Protein AF-A0A8D1WBT6-F1 (afdb_monomer_lite)

InterPro domains:
  IPR023128 Protein N-terminal glutamine amidohydrolase, alpha beta roll [PF09764] (24-80)
  IPR037132 Protein N-terminal glutamine amidohydrolase, alpha beta roll superfamily [G3DSA:3.10.620.10] (3-80)
  IPR039733 Protein N-terminal glutamine amidohydrolase [PTHR13035] (11-80)

pLDDT: mean 90.97, std 13.04, range [42.16, 98.25]

Radius of gyration: 18.14 Å; chains: 1; bounding box: 33×30×62 Å

Foldseek 3Di:
DDDPPPPPPDDDDDLADPPVPQDDDPPPVVVSVVSSLVSSVVPVPDPSVVDDDDDDADPVQFDWDACDPVDHDGGTDTGD

Organism: Sus scrofa (NCBI:txid9823)

Sequence (80 aa):
DPCDTSVTTLPYKPPSPPRDTCVYNSCYCEENIWKLCEYIKSHDQYPLKECYAAFIFNERKMIPIWKQQARPGDGSVIWD

Secondary structure (DSSP, 8-state):
---------PPP--SSPPTTTS---TT-HHHHHHHHHHHHHHH-SS-GGG--------TTS-EEESS-TTS-SSPPEEE-

Structure (mmCIF, N/CA/C/O backbone):
data_AF-A0A8D1WBT6-F1
#
_entry.id   AF-A0A8D1WBT6-F1
#
loop_
_atom_site.group_PDB
_atom_site.id
_atom_site.type_symbol
_atom_site.label_atom_id
_atom_site.label_alt_id
_atom_site.label_comp_id
_atom_site.label_asym_id
_atom_site.label_entity_id
_atom_site.label_seq_id
_atom_site.pdbx_PDB_ins_code
_atom_site.Cartn_x
_atom_site.Cartn_y
_atom_site.Cartn_z
_atom_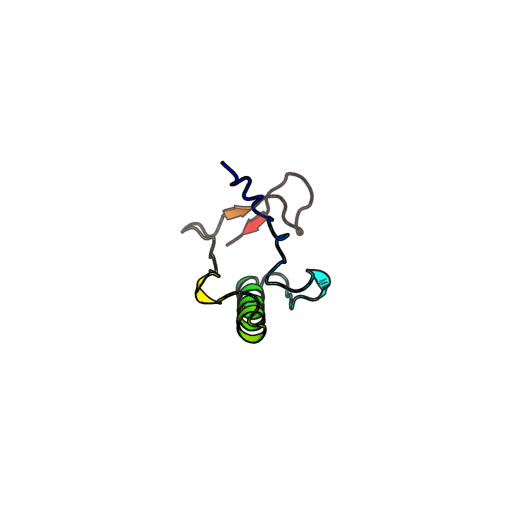site.occupancy
_atom_site.B_iso_or_equiv
_atom_site.auth_seq_id
_atom_site.auth_comp_id
_atom_site.auth_asym_id
_atom_site.auth_atom_id
_atom_site.pdbx_PDB_model_num
ATOM 1 N N . ASP A 1 1 ? 12.669 15.393 47.751 1.00 42.16 1 ASP A N 1
ATOM 2 C CA . ASP A 1 1 ? 11.705 15.494 46.644 1.00 42.16 1 ASP A CA 1
ATOM 3 C C . ASP A 1 1 ? 11.485 14.153 45.971 1.00 42.16 1 ASP A C 1
ATOM 5 O O . ASP A 1 1 ? 12.458 13.574 45.500 1.00 42.16 1 ASP A O 1
ATOM 9 N N . PRO A 1 2 ? 10.250 13.628 45.953 1.00 59.53 2 PRO A N 1
ATOM 10 C CA . PRO A 1 2 ? 9.899 12.443 45.190 1.00 59.53 2 PRO A CA 1
ATOM 11 C C . PRO A 1 2 ? 9.276 12.864 43.852 1.00 59.53 2 PRO A C 1
ATOM 13 O O . PRO A 1 2 ? 8.216 13.479 43.842 1.00 59.53 2 PRO A O 1
ATOM 16 N N . CYS A 1 3 ? 9.908 12.530 42.727 1.00 47.44 3 CYS A N 1
ATOM 17 C CA . CYS A 1 3 ? 9.205 12.388 41.448 1.00 47.44 3 CYS A CA 1
ATOM 18 C C . CYS A 1 3 ? 10.078 11.623 40.441 1.00 47.44 3 CYS A C 1
ATOM 20 O O . CYS A 1 3 ? 10.481 12.157 39.412 1.00 47.44 3 CYS A O 1
ATOM 22 N N . ASP A 1 4 ? 10.405 10.368 40.751 1.00 54.16 4 ASP A N 1
ATOM 23 C CA . ASP A 1 4 ? 10.851 9.430 39.719 1.00 54.16 4 ASP A CA 1
ATOM 24 C C . ASP A 1 4 ? 9.594 8.868 39.040 1.00 54.16 4 ASP A C 1
ATOM 26 O O . ASP A 1 4 ? 9.014 7.867 39.465 1.00 54.16 4 ASP A O 1
ATOM 30 N N . THR A 1 5 ? 9.081 9.608 38.054 1.00 53.81 5 THR A N 1
ATOM 31 C CA . THR A 1 5 ? 7.950 9.142 37.245 1.00 53.81 5 THR A CA 1
ATOM 32 C C . THR A 1 5 ? 8.512 8.238 36.158 1.00 53.81 5 THR A C 1
ATOM 34 O O . THR A 1 5 ? 8.867 8.690 35.071 1.00 53.81 5 THR A O 1
ATOM 37 N N . SER A 1 6 ? 8.614 6.948 36.461 1.00 58.53 6 SER A N 1
ATOM 38 C CA . SER A 1 6 ? 8.907 5.916 35.471 1.00 58.53 6 SER A CA 1
ATOM 39 C C . SER A 1 6 ? 7.777 5.876 34.436 1.00 58.53 6 SER A C 1
ATOM 41 O O . SER A 1 6 ? 6.704 5.310 34.651 1.00 58.53 6 SER A O 1
ATOM 43 N N . VAL A 1 7 ? 8.000 6.527 33.291 1.00 62.44 7 VAL A N 1
ATOM 44 C CA . VAL A 1 7 ? 7.108 6.448 32.131 1.00 62.44 7 VAL A CA 1
ATOM 45 C C . VAL A 1 7 ? 7.093 4.993 31.673 1.00 62.44 7 VAL A C 1
ATOM 47 O O . VAL A 1 7 ? 8.024 4.517 31.026 1.00 62.44 7 VAL A O 1
ATOM 50 N N . THR A 1 8 ? 6.040 4.263 32.032 1.00 57.06 8 THR A N 1
ATOM 51 C CA . THR A 1 8 ? 5.839 2.892 31.565 1.00 57.06 8 THR A CA 1
ATOM 52 C C . THR A 1 8 ? 5.486 2.962 30.083 1.00 57.06 8 THR A C 1
ATOM 54 O O . THR A 1 8 ? 4.359 3.289 29.716 1.00 57.06 8 THR A O 1
ATOM 57 N N . THR A 1 9 ? 6.465 2.722 29.210 1.00 69.81 9 THR A N 1
ATOM 58 C CA . THR A 1 9 ? 6.227 2.651 27.767 1.00 69.81 9 THR A CA 1
ATOM 59 C C . THR A 1 9 ? 5.470 1.359 27.485 1.00 69.81 9 THR A C 1
ATOM 61 O O . THR A 1 9 ? 6.032 0.269 27.585 1.00 69.81 9 THR A O 1
ATOM 64 N N . LEU A 1 10 ? 4.174 1.460 27.187 1.00 77.94 10 LEU A N 1
ATOM 65 C CA . LEU A 1 10 ? 3.406 0.294 26.762 1.00 77.94 10 LEU A CA 1
ATOM 66 C C . LEU A 1 10 ? 3.966 -0.223 25.427 1.00 77.94 10 LEU A C 1
ATOM 68 O O . LEU A 1 10 ? 4.293 0.584 24.551 1.00 77.94 10 LEU A O 1
ATOM 72 N N . PRO A 1 11 ? 4.086 -1.551 25.251 1.00 88.88 11 PRO A N 1
ATOM 73 C CA . PRO A 1 11 ? 4.561 -2.118 24.000 1.00 88.88 11 PRO A CA 1
ATOM 74 C C . PRO A 1 11 ? 3.588 -1.771 22.871 1.00 88.88 11 PRO A C 1
ATOM 76 O O . PRO A 1 11 ? 2.369 -1.878 23.025 1.00 88.88 11 PRO A O 1
ATOM 79 N N . TYR A 1 12 ? 4.132 -1.363 21.724 1.00 90.00 12 TYR A N 1
ATOM 80 C CA . TYR A 1 12 ? 3.333 -1.102 20.533 1.00 90.00 12 TYR A CA 1
ATOM 81 C C . TYR A 1 12 ? 2.594 -2.372 20.107 1.00 90.00 12 TYR A C 1
ATOM 83 O O . TYR A 1 12 ? 3.205 -3.424 19.907 1.00 90.00 12 TYR A O 1
ATOM 91 N N . LYS A 1 13 ? 1.278 -2.255 19.935 1.00 93.00 13 LYS A N 1
ATOM 92 C CA . LYS A 1 13 ? 0.444 -3.313 19.380 1.00 93.00 13 LYS A CA 1
ATOM 93 C C . LYS A 1 13 ? 0.050 -2.902 17.959 1.00 93.00 13 LYS A C 1
ATOM 95 O O . LYS A 1 13 ? -0.510 -1.826 17.797 1.00 93.00 13 LYS A O 1
ATOM 100 N N . PRO A 1 14 ? 0.305 -3.713 16.923 1.00 94.12 14 PRO A N 1
ATOM 101 C CA . PRO A 1 14 ? -0.092 -3.357 15.566 1.00 94.12 14 PRO A CA 1
ATOM 102 C C . PRO A 1 14 ? -1.605 -3.077 15.455 1.00 94.12 14 PRO A C 1
ATOM 104 O O . PRO A 1 14 ? -2.395 -3.736 16.140 1.00 94.12 14 PRO A O 1
ATOM 107 N N . PRO A 1 15 ? -2.025 -2.118 14.608 1.00 93.44 15 PRO A N 1
ATOM 108 C CA . PRO A 1 15 ? -3.431 -1.863 14.298 1.00 93.44 15 PRO A CA 1
ATOM 109 C C . PRO A 1 15 ? -4.018 -2.928 13.352 1.00 93.44 15 PRO A C 1
ATOM 111 O O . PRO A 1 15 ? -5.229 -2.987 13.168 1.00 93.44 15 PRO A O 1
ATOM 114 N N . SER A 1 16 ? -3.168 -3.760 12.740 1.00 94.81 16 SER A N 1
ATOM 115 C CA . SER A 1 16 ? -3.538 -4.836 11.821 1.00 94.81 16 SER A CA 1
ATOM 116 C C . SER A 1 16 ? -3.576 -6.197 12.522 1.00 94.81 16 SER A C 1
ATOM 118 O O . SER A 1 16 ? -2.868 -6.396 13.517 1.00 94.81 16 SER A O 1
ATOM 120 N N . PRO A 1 17 ? -4.307 -7.182 11.975 1.00 95.31 17 PRO A N 1
ATOM 121 C CA . PRO A 1 17 ? -4.087 -8.569 12.352 1.00 95.31 17 PRO A CA 1
ATOM 122 C C . PRO A 1 17 ? -2.717 -9.057 11.811 1.00 95.31 17 PRO A C 1
ATOM 124 O O . PRO A 1 17 ? -2.028 -8.320 11.087 1.00 95.31 17 PRO A O 1
ATOM 127 N N . PRO A 1 18 ? -2.270 -10.272 12.179 1.00 96.88 18 PRO A N 1
ATOM 128 C CA . PRO A 1 18 ? -1.075 -10.891 11.605 1.00 96.88 18 PRO A CA 1
ATOM 129 C C . PRO A 1 18 ? -1.114 -10.956 10.069 1.00 96.88 18 PRO A C 1
ATOM 131 O O . PRO A 1 18 ? -2.177 -11.131 9.474 1.00 96.88 18 PRO A O 1
ATOM 134 N N . ARG A 1 19 ? 0.054 -10.836 9.418 1.00 96.38 19 ARG A N 1
ATOM 135 C CA . ARG A 1 19 ? 0.186 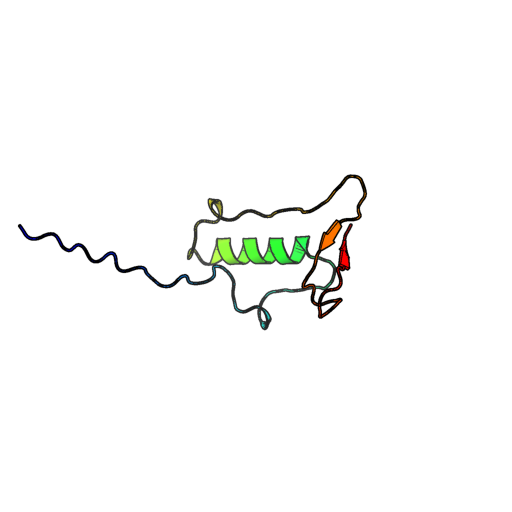-10.698 7.950 1.00 96.38 19 ARG A CA 1
ATOM 136 C C . ARG A 1 19 ? -0.546 -11.783 7.156 1.00 96.38 19 ARG A C 1
ATOM 138 O O . ARG A 1 19 ? -1.113 -11.489 6.113 1.00 96.38 19 ARG A O 1
ATOM 145 N N . ASP A 1 20 ? -0.484 -13.019 7.629 1.00 96.88 20 ASP A N 1
ATOM 146 C CA . ASP A 1 20 ? -1.081 -14.214 7.024 1.00 96.88 20 ASP A CA 1
ATOM 147 C C . ASP A 1 20 ? -2.609 -14.284 7.161 1.00 96.88 20 ASP A C 1
ATOM 149 O O . ASP A 1 20 ? -3.252 -15.061 6.462 1.00 96.88 20 ASP A O 1
ATOM 153 N N . THR A 1 21 ? -3.189 -13.450 8.024 1.00 96.50 21 THR A N 1
ATOM 154 C CA . THR A 1 21 ? -4.641 -13.350 8.241 1.00 96.50 21 THR A CA 1
ATOM 155 C C . THR A 1 21 ? -5.263 -12.098 7.622 1.00 96.50 21 THR A C 1
ATOM 157 O O . THR A 1 21 ? -6.487 -11.975 7.577 1.00 96.50 21 THR A O 1
ATOM 160 N N . CYS A 1 22 ? -4.445 -11.165 7.126 1.00 96.75 22 CYS A N 1
ATOM 161 C CA . CYS A 1 22 ? -4.939 -10.026 6.363 1.00 96.75 22 CYS A CA 1
ATOM 162 C C . CYS A 1 22 ? -5.575 -10.494 5.049 1.00 96.75 22 CYS A C 1
ATOM 164 O O . CYS A 1 22 ? -5.046 -11.370 4.364 1.00 96.75 22 CYS A O 1
ATOM 166 N N . VAL A 1 23 ? -6.665 -9.835 4.646 1.00 97.50 23 VAL A N 1
ATOM 167 C CA . VAL A 1 23 ? -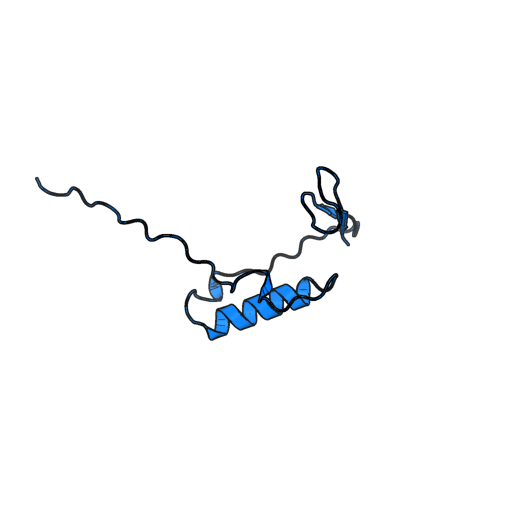7.162 -9.942 3.270 1.00 97.50 23 VAL A CA 1
ATOM 168 C C . VAL A 1 23 ? -6.060 -9.444 2.337 1.00 97.50 23 VAL A C 1
ATOM 170 O O . VAL A 1 23 ? -5.567 -8.327 2.500 1.00 97.50 23 VAL A O 1
ATOM 173 N N . TYR A 1 24 ? -5.647 -10.290 1.396 1.00 98.06 24 TYR A N 1
ATOM 174 C CA . TYR A 1 24 ? -4.542 -9.992 0.500 1.00 98.06 24 TYR A CA 1
ATOM 175 C C . TYR A 1 24 ? -4.771 -10.585 -0.886 1.00 98.06 24 TYR A C 1
ATOM 177 O O . TYR A 1 24 ? -4.986 -11.789 -1.031 1.00 98.06 24 TYR A O 1
ATOM 185 N N . ASN A 1 25 ? -4.642 -9.739 -1.901 1.00 97.62 25 ASN A N 1
ATOM 186 C CA . ASN A 1 25 ? -4.554 -10.133 -3.296 1.00 97.62 25 ASN A CA 1
ATOM 187 C C . ASN A 1 25 ? -3.322 -9.487 -3.953 1.00 97.62 25 ASN A C 1
ATOM 189 O O . ASN A 1 25 ? -3.037 -8.302 -3.756 1.00 97.62 25 ASN A O 1
ATOM 193 N N . SER A 1 26 ? -2.553 -10.276 -4.704 1.00 97.12 26 SER A N 1
ATOM 194 C CA . SER A 1 26 ? -1.319 -9.795 -5.335 1.00 97.12 26 SER A CA 1
ATOM 195 C C . SER A 1 26 ? -1.644 -8.779 -6.429 1.00 97.12 26 SER A C 1
ATOM 197 O O . SER A 1 26 ? -2.574 -8.992 -7.195 1.00 97.12 26 SER A O 1
ATOM 199 N N . CYS A 1 27 ? -0.876 -7.689 -6.499 1.00 95.69 27 CYS A N 1
ATOM 200 C CA . CYS A 1 27 ? -1.076 -6.567 -7.430 1.00 95.69 27 CYS A CA 1
ATOM 201 C C . CYS A 1 27 ? -2.348 -5.717 -7.220 1.00 95.69 27 CYS A C 1
ATOM 203 O O . CYS A 1 27 ? -2.593 -4.836 -8.029 1.00 95.69 27 CYS A O 1
ATOM 205 N N . TYR A 1 28 ? -3.098 -5.921 -6.129 1.00 97.50 28 TYR A N 1
ATOM 206 C CA . TYR A 1 28 ? -4.234 -5.073 -5.721 1.00 97.50 28 TYR A CA 1
ATOM 207 C C . TYR A 1 28 ? -3.927 -4.397 -4.378 1.00 97.50 28 TYR A C 1
ATOM 209 O O . TYR A 1 28 ? -4.590 -4.624 -3.360 1.00 97.50 28 TYR A O 1
ATOM 217 N N . CYS A 1 29 ? -2.819 -3.653 -4.315 1.00 97.00 29 CYS A N 1
ATOM 218 C CA . CYS A 1 29 ? -2.319 -3.102 -3.054 1.00 97.00 29 CYS A CA 1
ATOM 219 C C . CYS A 1 29 ? -3.276 -2.060 -2.456 1.00 97.00 29 CYS A C 1
ATOM 221 O O . CYS A 1 29 ? -3.443 -2.013 -1.238 1.00 97.00 29 CYS A O 1
ATOM 223 N N . GLU A 1 30 ? -3.963 -1.300 -3.297 1.00 97.38 30 GLU A N 1
ATOM 224 C CA . GLU A 1 30 ? -5.007 -0.350 -2.940 1.00 97.38 30 GLU A CA 1
ATOM 225 C C . GLU A 1 30 ? -6.200 -1.022 -2.245 1.00 97.38 30 GLU A C 1
ATOM 227 O O . GLU A 1 30 ? -6.637 -0.541 -1.198 1.00 97.38 30 GLU A O 1
ATOM 232 N N . GLU A 1 31 ? -6.672 -2.170 -2.743 1.00 98.25 31 GLU A N 1
ATOM 233 C CA . GLU A 1 31 ? -7.760 -2.923 -2.104 1.00 98.25 31 GLU A CA 1
ATOM 234 C C . GLU A 1 31 ? -7.308 -3.541 -0.777 1.00 98.25 31 GLU A C 1
ATOM 236 O O . GLU A 1 31 ? -8.041 -3.501 0.216 1.00 98.25 31 GLU A O 1
ATOM 241 N N . ASN A 1 32 ? -6.075 -4.052 -0.724 1.00 98.19 32 ASN A N 1
ATOM 242 C CA . ASN A 1 32 ? -5.499 -4.618 0.497 1.00 98.19 32 ASN A CA 1
ATOM 243 C C . ASN A 1 32 ? -5.386 -3.560 1.611 1.00 98.19 32 ASN A C 1
ATOM 245 O O . ASN A 1 32 ? -5.743 -3.822 2.762 1.00 98.19 32 ASN A O 1
ATOM 249 N N . ILE A 1 33 ? -4.918 -2.350 1.280 1.00 97.94 33 ILE A N 1
ATOM 250 C CA . ILE A 1 33 ? -4.838 -1.233 2.232 1.00 97.94 33 ILE A CA 1
ATOM 251 C C . ILE A 1 33 ? -6.236 -0.739 2.611 1.00 97.94 33 ILE A C 1
ATOM 253 O O . ILE A 1 33 ? -6.481 -0.476 3.789 1.00 97.94 33 ILE A O 1
ATOM 257 N N . TRP A 1 34 ? -7.178 -0.678 1.667 1.00 97.94 34 TRP A N 1
ATOM 258 C CA . TRP A 1 34 ? -8.567 -0.330 1.971 1.00 97.94 34 TRP A CA 1
ATOM 259 C C . TRP A 1 34 ? -9.193 -1.305 2.980 1.00 97.94 34 TRP A C 1
ATOM 261 O O . TRP A 1 34 ? -9.785 -0.869 3.971 1.00 97.94 34 TRP A O 1
ATOM 271 N N . LYS A 1 35 ? -8.986 -2.616 2.798 1.00 98.00 35 LYS A N 1
ATOM 272 C CA . LYS A 1 35 ? -9.433 -3.648 3.747 1.00 98.00 35 LYS A CA 1
ATOM 273 C C . LYS A 1 35 ? -8.766 -3.534 5.113 1.00 98.00 35 LYS A C 1
ATOM 275 O O . LYS A 1 35 ? -9.422 -3.755 6.131 1.00 98.00 35 LYS A O 1
ATOM 280 N N . LEU A 1 36 ? -7.498 -3.133 5.162 1.00 97.12 36 LEU A N 1
ATOM 281 C CA . LEU A 1 36 ? -6.832 -2.83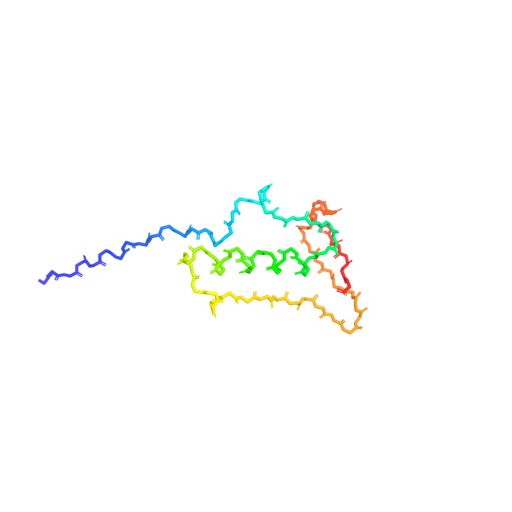6 6.426 1.00 97.12 36 LEU A CA 1
ATOM 282 C C . LEU A 1 36 ? -7.457 -1.617 7.128 1.00 97.12 36 LEU A C 1
ATOM 284 O O . LEU A 1 36 ? -7.699 -1.665 8.332 1.00 97.12 36 LEU A O 1
ATOM 288 N N . CYS A 1 37 ? -7.773 -0.546 6.399 1.00 96.69 37 CYS A N 1
ATOM 289 C CA . CYS A 1 37 ? -8.471 0.611 6.965 1.00 96.69 37 CYS A CA 1
ATOM 290 C C . CYS A 1 37 ? -9.875 0.249 7.477 1.00 96.69 37 CYS A C 1
ATOM 292 O O . CYS A 1 37 ? -10.269 0.716 8.547 1.00 96.69 37 CYS A O 1
ATOM 294 N N . GLU A 1 38 ? -10.615 -0.593 6.748 1.00 96.44 38 GLU A N 1
ATOM 295 C CA . GLU A 1 38 ? -11.914 -1.129 7.176 1.00 96.44 38 GLU A CA 1
ATOM 296 C C . GLU A 1 38 ? -11.786 -1.902 8.498 1.00 96.44 38 GLU A C 1
ATOM 298 O O . GLU A 1 38 ? -12.543 -1.639 9.434 1.00 96.44 38 GLU A O 1
ATOM 303 N N . TYR A 1 39 ? -10.772 -2.769 8.614 1.00 96.25 39 TYR A N 1
ATOM 304 C CA . TYR A 1 39 ? -10.469 -3.493 9.850 1.00 96.25 39 TYR A CA 1
ATOM 305 C C . TYR A 1 39 ? -10.159 -2.544 11.014 1.00 96.25 39 TYR A C 1
ATOM 307 O O . TYR A 1 39 ? -10.736 -2.680 12.092 1.00 96.25 39 TYR A O 1
ATOM 315 N N . ILE A 1 40 ? -9.277 -1.561 10.816 1.00 95.62 40 ILE A N 1
ATOM 316 C CA . ILE A 1 40 ? -8.889 -0.614 11.875 1.00 95.62 40 ILE A CA 1
ATOM 317 C C . ILE A 1 40 ? -10.108 0.171 12.363 1.00 95.62 40 ILE A C 1
ATOM 319 O O . ILE A 1 40 ? -10.310 0.316 13.568 1.00 95.62 40 ILE A O 1
ATOM 323 N N . LYS A 1 41 ? -10.957 0.618 11.431 1.00 95.06 41 LYS A N 1
ATOM 324 C CA . LYS A 1 41 ? -12.194 1.345 11.732 1.00 95.06 41 LYS A CA 1
ATOM 325 C C . LYS A 1 41 ? -13.169 0.532 12.588 1.00 95.06 41 LYS A C 1
ATOM 327 O O . LYS A 1 41 ? -13.912 1.131 13.353 1.00 95.06 41 LYS A O 1
ATOM 332 N N . SER A 1 42 ? -13.210 -0.793 12.441 1.00 94.81 42 SER A N 1
ATOM 333 C CA . SER A 1 42 ? -14.179 -1.642 13.148 1.00 94.81 42 SER A CA 1
ATOM 334 C C . SER A 1 42 ? -13.698 -2.163 14.506 1.00 94.81 42 SER A C 1
ATOM 336 O O . SER A 1 42 ? -14.498 -2.759 15.221 1.00 94.81 42 SER A O 1
ATOM 338 N N . HIS A 1 43 ? -12.412 -2.010 14.847 1.00 91.38 43 HIS A N 1
ATOM 339 C CA . HIS A 1 43 ? -11.810 -2.615 16.047 1.00 91.38 43 HIS A CA 1
ATOM 340 C C . HIS A 1 43 ? -11.482 -1.615 17.168 1.00 91.38 43 HIS A C 1
ATOM 342 O O . HIS A 1 43 ? -11.024 -2.052 18.221 1.00 91.38 43 HIS A O 1
ATOM 348 N N . ASP A 1 44 ? -11.681 -0.306 16.954 1.00 83.81 44 ASP A N 1
ATOM 349 C CA . ASP A 1 44 ? -11.517 0.797 17.928 1.00 83.81 44 ASP A CA 1
ATOM 350 C C . ASP A 1 44 ? -10.197 0.814 18.742 1.00 83.81 44 ASP A C 1
ATOM 352 O O . ASP A 1 44 ? -10.052 1.576 19.696 1.00 83.81 44 ASP A O 1
ATOM 356 N N . GLN A 1 45 ? -9.191 0.018 18.356 1.00 91.19 45 GLN A N 1
ATOM 357 C CA . GLN A 1 45 ? -7.883 -0.034 19.019 1.00 91.19 45 GLN A CA 1
ATOM 358 C C . GLN A 1 45 ? -7.088 1.258 18.794 1.00 91.19 45 GLN A C 1
ATOM 360 O O . GLN A 1 45 ? -6.366 1.703 19.684 1.00 91.19 45 GLN A O 1
ATOM 365 N N . TYR A 1 46 ? -7.220 1.842 17.601 1.00 91.06 46 TYR A N 1
ATOM 366 C CA . TYR A 1 46 ? -6.607 3.108 17.219 1.00 91.06 46 TYR A CA 1
ATOM 367 C C . TYR A 1 46 ? -7.607 3.964 16.441 1.00 91.06 46 TYR A C 1
ATOM 369 O O . TYR A 1 46 ? -8.368 3.424 15.632 1.00 91.06 46 TYR A O 1
ATOM 377 N N . PRO A 1 47 ? -7.599 5.296 16.617 1.00 91.75 47 PRO A N 1
ATOM 378 C CA . PRO A 1 47 ? -8.434 6.179 15.821 1.00 91.75 47 PRO A CA 1
ATOM 379 C C . PRO A 1 47 ? -8.059 6.100 14.338 1.00 91.75 47 PRO A C 1
ATOM 381 O O . PRO A 1 47 ? -6.917 6.362 13.966 1.00 91.75 47 PRO A O 1
ATOM 384 N N . LEU A 1 48 ? -9.036 5.845 13.462 1.00 93.25 48 LEU A N 1
ATOM 385 C CA . LEU A 1 48 ? -8.795 5.801 12.011 1.00 93.25 48 LEU A CA 1
ATOM 386 C C . LEU A 1 48 ? -8.160 7.097 11.474 1.00 93.25 48 LEU A C 1
ATOM 388 O O . LEU A 1 48 ? -7.375 7.052 10.537 1.00 93.25 48 LEU A O 1
ATOM 392 N N . LYS A 1 49 ? -8.455 8.245 12.097 1.00 94.56 49 LYS A N 1
ATOM 393 C CA . LYS A 1 49 ? -7.869 9.557 11.763 1.00 94.56 49 LYS A CA 1
ATOM 394 C C . LYS A 1 49 ? -6.342 9.629 11.922 1.00 94.56 49 LYS A C 1
ATOM 396 O O . LYS A 1 49 ? -5.733 10.577 11.444 1.00 94.56 49 LYS A O 1
ATOM 401 N N . GLU A 1 50 ? -5.738 8.673 12.622 1.00 94.69 50 GLU A N 1
ATOM 402 C CA . GLU A 1 50 ? -4.283 8.564 12.792 1.00 94.69 50 GLU A CA 1
ATOM 403 C C . GLU A 1 50 ? -3.649 7.635 11.744 1.00 94.69 50 GLU A C 1
ATOM 405 O O . GLU A 1 50 ? -2.429 7.499 11.692 1.00 94.69 50 GLU A O 1
ATOM 410 N N . CYS A 1 51 ? -4.463 7.006 10.892 1.00 95.44 51 CYS A N 1
ATOM 411 C CA . CYS A 1 51 ? -4.032 6.099 9.838 1.00 95.44 51 CYS A CA 1
ATOM 412 C C . CYS A 1 51 ? -4.185 6.759 8.463 1.00 95.44 51 CYS A C 1
ATOM 414 O O . CYS A 1 51 ? -5.215 7.356 8.154 1.00 95.44 51 CYS A O 1
ATOM 416 N N . TYR A 1 52 ? -3.173 6.597 7.610 1.00 96.94 52 TYR A N 1
ATOM 417 C CA . TYR A 1 52 ? -3.130 7.200 6.279 1.00 96.94 52 TYR A CA 1
ATOM 418 C C . TYR A 1 52 ? -2.805 6.138 5.231 1.00 96.94 52 TYR A C 1
ATOM 420 O O . TYR A 1 52 ? -1.881 5.345 5.410 1.00 96.94 52 TYR A O 1
ATOM 428 N N . ALA A 1 53 ? -3.538 6.150 4.119 1.00 97.19 53 ALA A N 1
ATOM 429 C CA . ALA A 1 53 ? -3.162 5.405 2.925 1.00 97.19 53 ALA A CA 1
ATOM 430 C C . ALA A 1 53 ? -2.164 6.243 2.114 1.00 97.19 53 ALA A C 1
ATOM 432 O O . ALA A 1 53 ? -2.474 7.366 1.715 1.00 97.19 53 ALA A O 1
ATOM 433 N N . ALA A 1 54 ? -0.966 5.708 1.887 1.00 97.12 54 ALA A N 1
ATOM 434 C CA . ALA A 1 54 ? 0.075 6.365 1.107 1.00 97.12 54 ALA A CA 1
ATOM 435 C C . ALA A 1 54 ? 0.179 5.717 -0.277 1.00 97.12 54 ALA A C 1
ATOM 437 O O . ALA A 1 54 ? 0.590 4.564 -0.395 1.00 97.12 54 ALA A O 1
ATOM 438 N N . PHE A 1 55 ? -0.168 6.472 -1.319 1.00 96.44 55 PHE A N 1
ATOM 439 C CA . PHE A 1 55 ? 0.084 6.081 -2.702 1.00 96.44 55 PHE A CA 1
ATOM 440 C C . PHE A 1 55 ? 1.491 6.517 -3.092 1.00 96.44 55 PHE A C 1
ATOM 442 O O . PHE A 1 55 ? 1.838 7.695 -3.000 1.00 96.44 55 PHE A O 1
ATOM 449 N N . ILE A 1 56 ? 2.301 5.556 -3.518 1.00 96.88 56 ILE A N 1
ATOM 450 C CA . ILE A 1 56 ? 3.673 5.785 -3.957 1.00 96.88 56 ILE A CA 1
ATOM 451 C C . ILE A 1 56 ? 3.656 5.655 -5.477 1.00 96.88 56 ILE A C 1
ATOM 453 O O . ILE A 1 56 ? 3.600 4.544 -5.983 1.00 96.88 56 ILE A O 1
ATOM 457 N N . PHE A 1 57 ? 3.676 6.781 -6.190 1.00 95.44 57 PHE A N 1
ATOM 458 C CA . PHE A 1 57 ? 3.658 6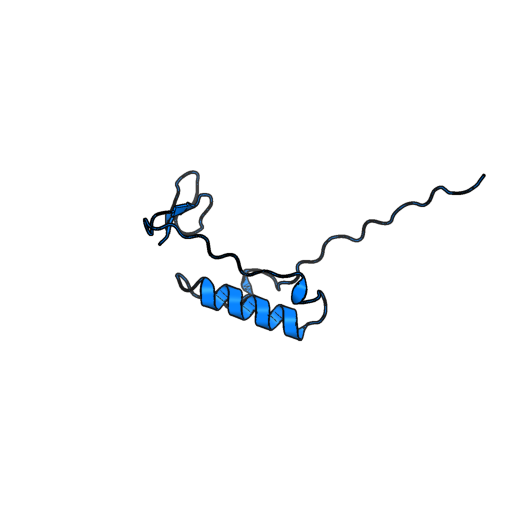.824 -7.657 1.00 95.44 57 PHE A CA 1
ATOM 459 C C . PHE A 1 57 ? 4.486 8.009 -8.180 1.00 95.44 57 PHE A C 1
ATOM 461 O O . PHE A 1 57 ? 4.816 8.940 -7.439 1.00 95.44 57 PHE A O 1
ATOM 468 N N . ASN A 1 58 ? 4.876 7.960 -9.453 1.00 95.81 58 ASN A N 1
ATOM 469 C CA . ASN A 1 58 ? 5.501 9.077 -10.161 1.00 95.81 58 ASN A CA 1
ATOM 470 C C . ASN A 1 58 ? 4.859 9.228 -11.547 1.00 95.81 58 ASN A C 1
ATOM 472 O O . ASN A 1 58 ? 4.157 8.332 -12.007 1.00 95.81 58 ASN A O 1
ATOM 476 N N . GLU A 1 59 ? 5.116 10.335 -12.251 1.00 97.44 59 GLU A N 1
ATOM 477 C CA . GLU A 1 59 ? 4.611 10.532 -13.628 1.00 97.44 59 GLU A CA 1
ATOM 478 C C . GLU A 1 59 ? 5.044 9.398 -14.574 1.00 97.44 59 GLU A C 1
ATOM 480 O O . GLU A 1 59 ? 4.348 9.045 -15.521 1.00 97.44 59 GLU A O 1
ATOM 485 N N . ARG A 1 60 ? 6.215 8.830 -14.261 1.00 97.31 60 ARG A N 1
ATOM 486 C CA . ARG A 1 60 ? 6.865 7.653 -14.847 1.00 97.31 60 ARG A CA 1
ATOM 487 C C . ARG A 1 60 ? 6.014 6.389 -14.866 1.00 97.31 60 ARG A C 1
ATOM 489 O O . ARG A 1 60 ? 6.201 5.551 -15.744 1.00 97.31 60 ARG A O 1
ATOM 496 N N . LYS A 1 61 ? 5.196 6.218 -13.825 1.00 96.62 61 LYS A N 1
ATOM 497 C CA . LYS A 1 61 ? 4.703 4.911 -13.380 1.00 96.62 61 LYS A CA 1
ATOM 498 C C . LYS A 1 61 ? 5.824 3.870 -13.295 1.00 96.62 61 LYS A C 1
ATOM 500 O O . LYS A 1 61 ? 5.746 2.777 -13.845 1.00 96.62 61 LYS A O 1
ATOM 505 N N . MET A 1 62 ? 6.956 4.285 -12.727 1.00 97.31 62 MET A N 1
ATOM 506 C CA . MET A 1 62 ? 8.149 3.451 -12.585 1.00 97.31 62 MET A CA 1
ATOM 507 C C . MET A 1 62 ? 8.872 3.817 -11.296 1.00 97.31 62 MET A C 1
ATOM 509 O O . MET A 1 62 ? 9.787 4.651 -11.296 1.00 97.31 62 MET A O 1
ATOM 513 N N . ILE A 1 63 ? 8.458 3.209 -10.190 1.00 97.50 63 ILE A N 1
ATOM 514 C CA . ILE A 1 63 ? 9.090 3.393 -8.885 1.00 97.50 63 ILE A CA 1
ATOM 515 C C . ILE A 1 63 ? 9.824 2.125 -8.466 1.00 97.50 63 ILE A C 1
ATOM 517 O O . ILE A 1 63 ? 9.196 1.078 -8.309 1.00 97.50 63 ILE A O 1
ATOM 521 N N . PRO A 1 64 ? 11.145 2.201 -8.223 1.00 97.50 64 PRO A N 1
ATOM 522 C CA . PRO A 1 64 ? 11.870 1.093 -7.633 1.00 97.50 64 PRO A CA 1
ATOM 523 C C . PRO A 1 64 ? 11.568 0.990 -6.134 1.00 97.50 64 PRO A C 1
ATOM 525 O O . PRO A 1 64 ? 11.829 1.923 -5.374 1.00 97.50 64 PRO A O 1
ATOM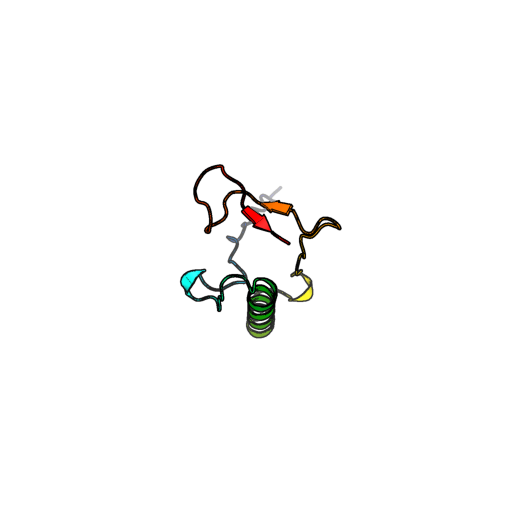 528 N N . ILE A 1 65 ? 11.081 -0.172 -5.698 1.00 97.81 65 ILE A N 1
ATOM 529 C CA . ILE A 1 65 ? 10.921 -0.510 -4.279 1.00 97.81 65 ILE A CA 1
ATOM 530 C C . ILE A 1 65 ? 11.747 -1.764 -3.968 1.00 97.81 65 ILE A C 1
ATOM 532 O O . ILE A 1 65 ? 11.636 -2.786 -4.646 1.00 97.81 65 ILE A O 1
ATOM 536 N N . TRP A 1 66 ? 12.599 -1.685 -2.944 1.00 97.69 66 TRP A N 1
ATOM 537 C CA . TRP A 1 66 ? 13.441 -2.790 -2.466 1.00 97.69 66 TRP A CA 1
ATOM 538 C C . TRP A 1 66 ? 12.729 -3.632 -1.404 1.00 97.69 66 TRP A C 1
ATOM 540 O O . TRP A 1 66 ? 11.680 -3.248 -0.886 1.00 97.69 66 TRP A O 1
ATOM 550 N N . LYS A 1 67 ? 13.318 -4.790 -1.066 1.00 96.81 67 LYS A N 1
ATOM 551 C CA . LYS A 1 67 ? 12.800 -5.726 -0.047 1.00 96.81 67 LYS A CA 1
ATOM 552 C C . LYS A 1 67 ? 11.356 -6.170 -0.330 1.00 96.81 67 LYS A C 1
ATOM 554 O O . LYS A 1 67 ? 10.549 -6.353 0.576 1.00 96.81 67 LYS A O 1
ATOM 559 N N . GLN A 1 68 ? 11.041 -6.341 -1.611 1.00 97.12 68 GLN A N 1
ATOM 560 C CA . GLN A 1 68 ? 9.728 -6.764 -2.085 1.00 97.12 68 GLN A CA 1
ATOM 561 C C . GLN A 1 68 ? 9.650 -8.288 -2.162 1.00 97.12 68 GLN A C 1
ATOM 563 O O . GLN A 1 68 ? 10.580 -8.944 -2.625 1.00 97.12 68 GLN A O 1
ATOM 568 N N . GLN A 1 69 ? 8.511 -8.861 -1.770 1.00 95.56 69 GLN A N 1
ATOM 569 C CA . GLN A 1 69 ? 8.309 -10.315 -1.785 1.00 95.56 69 GLN A CA 1
ATOM 570 C C . GLN A 1 69 ? 8.469 -10.924 -3.187 1.00 95.56 69 GLN A C 1
ATOM 572 O O . GLN A 1 69 ? 8.984 -12.029 -3.310 1.00 95.56 69 GLN A O 1
ATOM 577 N N . ALA A 1 70 ? 8.068 -10.200 -4.237 1.00 95.38 70 ALA A N 1
ATOM 578 C CA . ALA A 1 70 ? 8.205 -10.654 -5.621 1.00 95.38 70 ALA A CA 1
ATOM 579 C C . ALA A 1 70 ? 9.672 -10.764 -6.084 1.00 95.38 70 ALA A C 1
ATOM 581 O O . ALA A 1 70 ? 9.959 -11.476 -7.043 1.00 95.38 70 ALA A O 1
ATOM 582 N N . ARG A 1 71 ? 10.610 -10.091 -5.399 1.00 96.00 71 ARG A N 1
ATOM 583 C CA . ARG A 1 71 ? 12.050 -10.191 -5.660 1.00 96.00 71 ARG A CA 1
ATOM 584 C C . ARG A 1 71 ? 12.843 -10.189 -4.347 1.00 96.00 71 ARG A C 1
ATOM 586 O O . ARG A 1 71 ? 13.339 -9.140 -3.930 1.00 96.00 71 ARG A O 1
ATOM 593 N N . PRO A 1 72 ? 12.983 -11.355 -3.695 1.00 92.62 72 PRO A N 1
ATOM 594 C CA . PRO A 1 72 ? 13.785 -11.480 -2.484 1.00 92.62 72 PRO A CA 1
ATOM 595 C C . PRO A 1 72 ? 15.255 -11.095 -2.726 1.00 92.62 72 PRO A C 1
ATOM 597 O O . PRO A 1 72 ? 15.803 -11.341 -3.801 1.00 92.62 72 PRO A O 1
ATOM 600 N N . GLY A 1 73 ? 15.902 -10.508 -1.716 1.00 93.81 73 GLY A N 1
ATOM 601 C CA . GLY A 1 73 ? 17.292 -10.038 -1.781 1.00 93.81 73 GLY A CA 1
ATOM 602 C C . GLY A 1 73 ? 17.410 -8.514 -1.888 1.00 93.81 73 GLY A C 1
ATOM 603 O O . GLY A 1 73 ? 16.622 -7.781 -1.287 1.00 93.81 73 GLY A O 1
ATOM 604 N N . ASP A 1 74 ? 18.417 -8.042 -2.627 1.00 93.50 74 ASP A N 1
ATOM 605 C CA . ASP A 1 74 ? 18.759 -6.611 -2.746 1.00 93.50 74 ASP A CA 1
ATOM 606 C C . ASP A 1 74 ? 18.326 -5.979 -4.078 1.00 93.50 74 ASP A C 1
ATOM 608 O O . ASP A 1 74 ? 18.625 -4.820 -4.360 1.00 93.50 74 ASP A O 1
ATOM 612 N N . GLY A 1 75 ? 17.589 -6.723 -4.903 1.00 95.62 75 GLY A N 1
ATOM 613 C CA . GLY A 1 75 ? 16.977 -6.181 -6.111 1.00 95.62 75 GLY A CA 1
ATOM 614 C C . GLY A 1 75 ? 15.718 -5.365 -5.809 1.00 95.62 75 GLY A C 1
ATOM 615 O O . GLY A 1 75 ? 14.981 -5.665 -4.871 1.00 95.62 75 GLY A O 1
ATOM 616 N N . SER A 1 76 ? 15.440 -4.362 -6.643 1.00 96.50 76 SER A N 1
ATOM 617 C CA . SER A 1 76 ? 14.157 -3.655 -6.640 1.00 96.50 76 SER A CA 1
ATOM 618 C C . SER A 1 76 ? 13.124 -4.345 -7.537 1.00 96.50 76 SER A C 1
ATOM 620 O O . SER A 1 76 ? 13.472 -5.044 -8.501 1.00 96.50 76 SER A O 1
ATOM 622 N N . VAL A 1 77 ? 11.851 -4.129 -7.211 1.00 97.62 77 VAL A N 1
ATOM 623 C CA . VAL A 1 77 ? 10.698 -4.328 -8.101 1.00 97.62 77 VAL A CA 1
ATOM 624 C C . VAL A 1 77 ? 10.250 -2.949 -8.569 1.00 97.62 77 VAL A C 1
ATOM 626 O O . VAL A 1 77 ? 10.215 -2.017 -7.764 1.00 97.62 77 VAL A O 1
ATOM 629 N N . ILE A 1 78 ? 9.962 -2.813 -9.862 1.00 97.50 78 ILE A N 1
ATOM 630 C CA . ILE A 1 78 ? 9.434 -1.576 -10.437 1.00 97.50 78 ILE A CA 1
ATOM 631 C C . ILE A 1 78 ? 7.910 -1.646 -10.380 1.00 97.50 78 ILE A C 1
ATOM 633 O O . ILE A 1 78 ? 7.330 -2.554 -10.972 1.00 97.50 78 ILE A O 1
ATOM 637 N N . TRP A 1 79 ? 7.303 -0.711 -9.656 1.00 97.25 79 TRP A N 1
ATOM 638 C CA . TRP A 1 79 ? 5.853 -0.528 -9.561 1.00 97.25 79 TRP A CA 1
ATOM 639 C C . TRP A 1 79 ? 5.395 0.663 -10.404 1.00 97.25 79 TRP A C 1
ATOM 641 O O . TRP A 1 79 ? 6.193 1.574 -10.667 1.00 97.25 79 TRP A O 1
ATOM 651 N N . ASP A 1 80 ? 4.135 0.620 -10.828 1.00 94.44 80 ASP A N 1
ATOM 652 C CA . ASP A 1 80 ? 3.444 1.675 -11.567 1.00 94.44 80 ASP A CA 1
ATOM 653 C C . ASP A 1 80 ? 2.851 2.785 -10.683 1.00 94.44 80 ASP A C 1
ATOM 655 O O . ASP A 1 80 ? 2.845 2.646 -9.441 1.00 94.44 80 ASP A O 1
#